Protein AF-A0A0D2RMX2-F1 (afdb_monomer_lite)

pLDDT: mean 73.18, std 20.43, range [33.12, 93.94]

Structure (mmCIF, N/CA/C/O backbone):
data_AF-A0A0D2RMX2-F1
#
_entry.id   AF-A0A0D2RMX2-F1
#
loop_
_atom_site.group_PDB
_atom_site.id
_atom_site.type_symbol
_atom_site.label_atom_id
_atom_site.label_alt_id
_atom_site.label_comp_id
_atom_site.label_asym_id
_atom_site.label_entity_id
_atom_site.label_seq_id
_atom_site.pdbx_PDB_ins_code
_atom_site.Cartn_x
_atom_site.Cartn_y
_atom_site.Cartn_z
_atom_site.occupancy
_atom_site.B_iso_or_equiv
_atom_site.auth_seq_id
_atom_site.auth_comp_id
_atom_site.auth_asym_id
_atom_site.auth_atom_id
_atom_site.pdbx_PDB_model_num
ATOM 1 N N . MET A 1 1 ? -12.925 16.728 11.785 1.00 51.53 1 MET A N 1
ATOM 2 C CA . MET A 1 1 ? -12.335 15.409 12.119 1.00 51.53 1 MET A CA 1
ATOM 3 C C . MET A 1 1 ? -12.119 14.672 10.801 1.00 51.53 1 MET A C 1
ATOM 5 O O . MET A 1 1 ? -13.067 14.628 10.027 1.00 51.53 1 MET A O 1
ATOM 9 N N . LYS A 1 2 ? -10.904 14.199 10.477 1.00 58.97 2 LYS A N 1
ATOM 10 C CA . LYS A 1 2 ? -10.650 13.500 9.199 1.00 58.97 2 LYS A CA 1
ATOM 11 C C . LYS A 1 2 ? -11.530 12.243 9.114 1.00 58.97 2 LYS A C 1
ATOM 13 O O . LYS A 1 2 ? -11.533 11.434 10.041 1.00 58.97 2 LYS A O 1
ATOM 18 N N . SER A 1 3 ? -12.301 12.107 8.038 1.00 76.38 3 SER A N 1
ATOM 19 C CA . SER A 1 3 ? -13.242 10.996 7.837 1.00 76.38 3 SER A CA 1
ATOM 20 C C . SER A 1 3 ? -12.546 9.727 7.347 1.00 76.38 3 SER A C 1
ATOM 22 O O . SER A 1 3 ? -12.896 8.633 7.793 1.00 76.38 3 SER A O 1
ATOM 24 N N . LYS A 1 4 ? -11.528 9.884 6.493 1.00 85.88 4 LYS A N 1
ATOM 25 C CA . LYS A 1 4 ? -10.762 8.804 5.868 1.00 85.88 4 LYS A CA 1
ATOM 26 C C . LYS A 1 4 ? -9.286 8.869 6.276 1.00 85.88 4 LYS A C 1
ATOM 28 O O . LYS A 1 4 ? -8.709 9.952 6.330 1.00 85.88 4 LYS A O 1
ATOM 33 N N . LEU A 1 5 ? -8.716 7.713 6.585 1.00 88.44 5 LEU A N 1
ATOM 34 C CA . LEU A 1 5 ? -7.305 7.483 6.862 1.00 88.44 5 LEU A CA 1
ATOM 35 C C . LEU A 1 5 ? -6.514 7.665 5.564 1.00 88.44 5 LEU A C 1
ATOM 37 O O . LEU A 1 5 ? -6.822 6.996 4.575 1.00 88.44 5 LEU A O 1
ATOM 41 N N . SER A 1 6 ? -5.518 8.551 5.558 1.00 89.88 6 SER A N 1
ATOM 42 C CA . SER A 1 6 ? -4.562 8.624 4.451 1.00 89.88 6 SER A CA 1
ATOM 43 C C . SER A 1 6 ? -3.414 7.628 4.643 1.00 89.88 6 SER A C 1
ATOM 45 O O . SER A 1 6 ? -3.209 7.097 5.739 1.00 89.88 6 SER A O 1
ATOM 47 N N . VAL A 1 7 ? -2.650 7.375 3.578 1.00 88.88 7 VAL A N 1
ATOM 48 C CA . VAL A 1 7 ? -1.463 6.510 3.649 1.00 88.88 7 VAL A CA 1
ATOM 49 C C . VAL A 1 7 ? -0.419 7.116 4.593 1.00 88.88 7 VAL A C 1
ATOM 51 O O . VAL A 1 7 ? 0.162 6.403 5.404 1.00 88.88 7 VAL A O 1
ATOM 54 N N . GLU A 1 8 ? -0.247 8.436 4.580 1.00 89.31 8 GLU A N 1
ATOM 55 C CA . GLU A 1 8 ? 0.679 9.164 5.455 1.00 89.31 8 GLU A CA 1
ATOM 56 C C . GLU A 1 8 ? 0.272 9.035 6.924 1.00 89.31 8 GLU A C 1
ATOM 58 O O . GLU A 1 8 ? 1.122 8.784 7.776 1.00 89.31 8 GLU A O 1
ATOM 63 N N . ASP A 1 9 ? -1.029 9.149 7.226 1.00 88.56 9 ASP A N 1
ATOM 64 C CA . ASP A 1 9 ? -1.551 8.962 8.583 1.00 88.56 9 ASP A CA 1
ATOM 65 C C . ASP A 1 9 ? -1.262 7.528 9.090 1.00 88.56 9 ASP A C 1
ATOM 67 O O . ASP A 1 9 ? -0.921 7.339 10.263 1.00 88.56 9 ASP A O 1
ATOM 71 N N . TYR A 1 10 ? -1.357 6.522 8.211 1.00 90.50 10 TYR A N 1
ATOM 72 C CA . TYR A 1 10 ? -1.045 5.122 8.520 1.00 90.50 10 TYR A CA 1
ATOM 73 C C . TYR A 1 10 ? 0.459 4.878 8.719 1.00 90.50 10 TYR A C 1
ATOM 75 O O . TYR A 1 10 ? 0.852 4.272 9.716 1.00 90.50 10 TYR A O 1
ATOM 83 N N . ILE A 1 11 ? 1.312 5.407 7.836 1.00 89.62 11 ILE A N 1
ATOM 84 C CA . ILE A 1 11 ? 2.776 5.341 7.980 1.00 89.62 11 ILE A CA 1
ATOM 85 C C . ILE A 1 11 ? 3.194 5.977 9.306 1.00 89.62 11 ILE A C 1
ATOM 87 O O . ILE A 1 11 ? 3.927 5.379 10.092 1.00 89.62 11 ILE A O 1
ATOM 91 N N . GLN A 1 12 ? 2.664 7.163 9.610 1.00 87.94 12 GLN A N 1
ATOM 92 C CA . GLN A 1 12 ? 2.995 7.876 10.836 1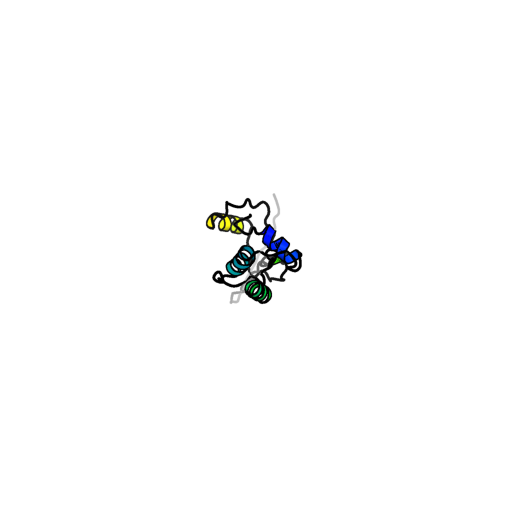.00 87.94 12 GLN A CA 1
ATOM 93 C C . GLN A 1 12 ? 2.546 7.116 12.093 1.00 87.94 12 GLN A C 1
ATOM 95 O O . GLN A 1 12 ? 3.204 7.188 13.133 1.00 87.94 12 GLN A O 1
ATOM 100 N N . PHE A 1 13 ? 1.440 6.374 12.007 1.00 88.75 13 PHE A N 1
ATOM 101 C CA . PHE A 1 13 ? 0.999 5.465 13.058 1.00 88.75 13 PHE A CA 1
ATOM 102 C C . PHE A 1 13 ? 2.009 4.333 13.299 1.00 88.75 13 PHE A C 1
ATOM 104 O O . PHE A 1 13 ? 2.403 4.131 14.454 1.00 88.75 13 PHE A O 1
ATOM 111 N N . LEU A 1 14 ? 2.483 3.670 12.240 1.00 88.62 14 LEU A N 1
ATOM 112 C CA . LEU A 1 14 ? 3.494 2.612 12.336 1.00 88.62 14 LEU A CA 1
ATOM 113 C C . LEU A 1 14 ? 4.803 3.131 12.948 1.00 88.62 14 LEU A C 1
ATOM 115 O O . LEU A 1 14 ? 5.313 2.536 13.897 1.00 88.62 14 LEU A O 1
ATOM 119 N N . SER A 1 15 ? 5.297 4.287 12.490 1.00 87.00 15 SER A N 1
ATOM 120 C CA . SER A 1 15 ? 6.530 4.898 13.012 1.00 87.00 15 SER A CA 1
ATOM 121 C C . SER A 1 15 ? 6.418 5.357 14.469 1.00 87.00 15 SER A C 1
ATOM 123 O O . SER A 1 15 ? 7.421 5.470 15.162 1.00 87.00 15 SER A O 1
ATOM 125 N N . SER A 1 16 ? 5.204 5.625 14.958 1.00 84.44 16 SER A N 1
ATOM 126 C CA . SER A 1 16 ? 4.962 6.074 16.337 1.00 84.44 16 SER A CA 1
ATOM 127 C C . SER A 1 16 ? 4.838 4.941 17.365 1.00 84.44 16 SER A C 1
ATOM 129 O O . SER A 1 16 ? 4.349 5.178 18.469 1.00 84.44 16 SER A O 1
ATOM 131 N N . HIS A 1 17 ? 5.210 3.705 17.010 1.00 76.56 17 HIS A N 1
ATOM 132 C CA . HIS A 1 17 ? 5.024 2.511 17.850 1.00 76.56 17 HIS A CA 1
ATOM 133 C C . HIS A 1 17 ? 3.588 2.356 18.373 1.00 76.56 17 HIS A C 1
ATOM 135 O O . HIS A 1 17 ? 3.369 1.929 19.504 1.00 76.56 17 HIS A O 1
ATOM 141 N N . LYS A 1 18 ? 2.596 2.736 17.559 1.00 75.00 18 LYS A N 1
ATOM 142 C CA . LYS A 1 18 ? 1.169 2.662 17.905 1.00 75.00 18 LYS A CA 1
ATOM 143 C C . LYS A 1 18 ? 0.742 3.520 19.119 1.00 75.00 18 LYS A C 1
ATOM 145 O O . LYS A 1 18 ? -0.382 3.378 19.585 1.00 75.00 18 LYS A O 1
ATOM 150 N N . GLN A 1 19 ? 1.573 4.463 19.585 1.00 69.12 19 GLN A N 1
ATOM 151 C CA . GLN A 1 19 ? 1.330 5.276 20.797 1.00 69.12 19 GLN A CA 1
ATOM 152 C C . GLN A 1 19 ? 0.366 6.458 20.598 1.00 69.12 19 GLN A C 1
ATOM 154 O O . GLN A 1 19 ? 0.080 7.220 21.524 1.00 69.12 19 GLN A O 1
ATOM 159 N N . ARG A 1 20 ? -0.133 6.669 19.378 1.00 70.25 20 ARG A N 1
ATOM 160 C CA . ARG A 1 20 ? -1.042 7.784 19.098 1.00 70.25 20 ARG A CA 1
ATOM 161 C C . ARG A 1 20 ? -2.421 7.529 19.699 1.00 70.25 20 ARG A C 1
ATOM 163 O O . ARG A 1 20 ? -2.901 6.402 19.644 1.00 70.25 20 ARG A O 1
ATOM 170 N N . PRO A 1 21 ? -3.124 8.560 20.197 1.00 68.38 21 PRO A N 1
ATOM 171 C CA . PRO A 1 21 ? -4.514 8.422 20.612 1.00 68.38 21 PRO A CA 1
ATOM 172 C C . PRO A 1 21 ? -5.395 7.995 19.428 1.00 68.38 21 PRO A C 1
ATOM 174 O O . PRO A 1 21 ? -5.818 8.812 18.613 1.00 68.38 21 PRO A O 1
ATOM 177 N N . LEU A 1 22 ? -5.678 6.696 19.319 1.00 78.38 22 LEU A N 1
ATOM 178 C CA . LEU A 1 22 ? -6.480 6.166 18.219 1.00 78.38 22 LEU A CA 1
ATOM 179 C C . LEU A 1 22 ? -7.968 6.349 18.510 1.00 78.38 22 LEU A C 1
ATOM 181 O O . LEU A 1 22 ? -8.447 6.104 19.623 1.00 78.38 22 LEU A O 1
ATOM 185 N N . THR A 1 23 ? -8.718 6.776 17.503 1.00 88.75 23 THR A N 1
ATOM 186 C CA . THR A 1 23 ? -10.182 6.812 17.569 1.00 88.75 23 THR A CA 1
ATOM 187 C C . THR A 1 23 ? -10.751 5.465 17.126 1.00 88.75 23 THR A C 1
ATOM 189 O O . THR A 1 23 ? -10.124 4.742 16.353 1.00 88.75 23 THR A O 1
ATOM 192 N N . VAL A 1 24 ? -11.970 5.136 17.562 1.00 91.12 24 VAL A N 1
ATOM 193 C CA . VAL A 1 24 ? -12.700 3.933 17.104 1.00 91.12 24 VAL A CA 1
ATOM 194 C C . VAL A 1 24 ? -12.805 3.884 15.577 1.00 91.12 24 VAL A C 1
ATOM 196 O O . VAL A 1 24 ? -12.725 2.812 14.979 1.00 91.12 24 VAL A O 1
ATOM 199 N N . ASN A 1 25 ? -12.968 5.045 14.938 1.00 90.75 25 ASN A N 1
ATOM 200 C CA . ASN A 1 25 ? -13.024 5.137 13.485 1.00 90.75 25 ASN A CA 1
ATOM 201 C C . ASN A 1 25 ? -11.675 4.793 12.841 1.00 90.75 25 ASN A C 1
ATOM 203 O O . ASN A 1 25 ? -11.641 4.054 11.866 1.00 90.75 25 ASN A O 1
ATOM 207 N N . PHE A 1 26 ? -10.573 5.294 13.398 1.00 90.56 26 PHE A N 1
ATOM 208 C CA . PHE A 1 26 ? -9.223 5.018 12.904 1.00 90.56 26 PHE A CA 1
ATOM 209 C C . PHE A 1 26 ? -8.872 3.528 13.001 1.00 90.56 26 PHE A C 1
ATOM 211 O O . PHE A 1 26 ? -8.447 2.932 12.017 1.00 90.56 26 PHE A O 1
ATOM 218 N N . LEU A 1 27 ? -9.136 2.905 14.155 1.00 92.44 27 LEU A N 1
ATOM 219 C CA . LEU A 1 27 ? -8.915 1.469 14.368 1.00 92.44 27 LEU A CA 1
ATOM 220 C C . LEU A 1 27 ? -9.695 0.621 13.359 1.00 92.44 27 LEU A C 1
ATOM 222 O O . LEU A 1 27 ? -9.148 -0.276 12.729 1.00 92.44 27 LEU A O 1
ATOM 226 N N . ASN A 1 28 ? -10.966 0.959 13.149 1.00 93.81 28 ASN A N 1
ATOM 227 C CA . ASN A 1 28 ? -11.804 0.272 12.176 1.00 93.81 28 ASN A CA 1
ATOM 228 C C . ASN A 1 28 ? -11.328 0.443 10.730 1.00 93.81 28 ASN A C 1
ATOM 230 O O . ASN A 1 28 ? -11.495 -0.471 9.925 1.00 93.81 28 ASN A O 1
ATOM 234 N N . GLN A 1 29 ? -10.743 1.591 10.391 1.00 93.00 29 GLN A N 1
ATOM 235 C CA . GLN A 1 29 ? -10.153 1.798 9.072 1.00 93.00 29 GLN A CA 1
ATOM 236 C C . GLN A 1 29 ? -8.898 0.951 8.875 1.00 93.00 29 GLN A C 1
ATOM 238 O O . GLN A 1 29 ? -8.767 0.349 7.817 1.00 93.00 29 GLN A O 1
ATOM 243 N N . ILE A 1 30 ? -8.043 0.813 9.895 1.00 92.56 30 ILE A N 1
ATOM 244 C CA . ILE A 1 30 ? -6.904 -0.118 9.845 1.00 92.56 30 ILE A CA 1
ATOM 245 C C . ILE A 1 30 ? -7.393 -1.550 9.628 1.00 92.56 30 ILE A C 1
ATOM 247 O O . ILE A 1 30 ? -6.949 -2.209 8.697 1.00 92.56 30 ILE A O 1
ATOM 251 N N . ILE A 1 31 ? -8.353 -2.009 10.433 1.00 93.44 31 ILE A N 1
ATOM 252 C CA . ILE A 1 31 ? -8.955 -3.346 10.299 1.00 93.44 31 ILE A CA 1
ATOM 253 C C . ILE A 1 31 ? -9.488 -3.565 8.872 1.00 93.44 31 ILE A C 1
ATOM 255 O O . ILE A 1 31 ? -9.266 -4.619 8.281 1.00 93.44 31 ILE A O 1
ATOM 259 N N . SER A 1 32 ? -10.126 -2.543 8.292 1.00 92.44 32 SER A N 1
ATOM 260 C CA . SER A 1 32 ? -10.667 -2.604 6.929 1.00 92.44 32 SER A CA 1
ATOM 261 C C . SER A 1 32 ? -9.583 -2.652 5.846 1.00 92.44 32 SER A C 1
ATOM 263 O O . SER A 1 32 ? -9.764 -3.353 4.855 1.00 92.44 32 SER A O 1
ATOM 265 N N . ILE A 1 33 ? -8.456 -1.950 6.022 1.00 91.19 33 ILE A N 1
ATOM 266 C CA . ILE A 1 33 ? -7.303 -2.007 5.098 1.00 91.19 33 ILE A CA 1
ATOM 267 C C . ILE A 1 33 ? -6.733 -3.425 5.025 1.00 91.19 33 ILE A C 1
ATOM 269 O O . ILE A 1 33 ? -6.339 -3.870 3.953 1.00 91.19 33 ILE A O 1
ATOM 273 N N . HIS A 1 34 ? -6.768 -4.154 6.140 1.00 92.00 34 HIS A N 1
ATOM 274 C CA . HIS A 1 34 ? -6.351 -5.558 6.221 1.00 92.00 34 HIS A CA 1
ATOM 275 C C . HIS A 1 34 ? -7.431 -6.550 5.758 1.00 92.00 34 HIS A C 1
ATOM 277 O O . HIS A 1 34 ? -7.295 -7.752 5.958 1.00 92.00 34 HIS A O 1
ATOM 283 N N . GLY A 1 35 ? -8.516 -6.069 5.139 1.00 92.38 35 GLY A N 1
ATOM 284 C CA . GLY A 1 35 ? -9.559 -6.902 4.532 1.00 92.38 35 GLY A CA 1
ATOM 285 C C . GLY A 1 35 ? -10.632 -7.412 5.497 1.00 92.38 35 GLY A C 1
ATOM 286 O O . GLY A 1 35 ? -11.531 -8.149 5.088 1.00 92.38 35 GLY A O 1
ATOM 287 N N . PHE A 1 36 ? -10.593 -7.014 6.769 1.00 93.56 36 PHE A N 1
ATOM 288 C CA . PHE A 1 36 ? -11.590 -7.426 7.753 1.00 93.56 36 PHE A CA 1
ATOM 289 C C . PHE A 1 36 ? -12.794 -6.481 7.764 1.00 93.56 36 PHE A C 1
ATOM 291 O O . PHE A 1 36 ? -12.686 -5.272 7.561 1.00 93.56 36 PHE A O 1
ATOM 298 N N . LYS A 1 37 ? -13.979 -7.029 8.052 1.00 92.44 37 LYS A N 1
ATOM 299 C CA . LYS A 1 37 ? -15.186 -6.213 8.230 1.00 92.44 37 LYS A CA 1
ATOM 300 C C . LYS A 1 37 ? -15.030 -5.290 9.437 1.00 92.44 37 LYS A C 1
ATOM 302 O O . LYS A 1 37 ? -14.467 -5.673 10.461 1.00 92.44 37 LYS A O 1
ATOM 307 N N . LYS A 1 38 ? -15.618 -4.097 9.331 1.00 90.06 38 LYS A N 1
ATOM 308 C CA . LYS A 1 38 ? -15.706 -3.143 10.438 1.00 90.06 38 LYS A CA 1
ATOM 309 C C . LYS A 1 38 ? -16.321 -3.806 11.673 1.00 90.06 38 LYS A C 1
ATOM 311 O O . LYS A 1 38 ? -17.389 -4.411 11.592 1.00 90.06 38 LYS A O 1
ATOM 316 N N . LEU A 1 39 ? -15.673 -3.634 12.819 1.00 89.50 39 LEU A N 1
ATOM 317 C CA . LEU A 1 39 ? -16.102 -4.190 14.092 1.00 89.50 39 LEU A CA 1
ATOM 318 C C . LEU A 1 39 ? -16.863 -3.125 14.898 1.00 89.50 39 LEU A C 1
ATOM 320 O O . LEU A 1 39 ? -16.363 -2.030 15.174 1.00 89.50 39 LEU A O 1
ATOM 324 N N . THR A 1 40 ? -18.086 -3.445 15.314 1.00 89.94 40 THR A N 1
ATOM 325 C CA . THR A 1 40 ? -18.888 -2.617 16.231 1.00 89.94 40 THR A CA 1
ATOM 326 C C . THR A 1 40 ? -18.555 -2.977 17.677 1.00 89.94 40 THR A C 1
ATOM 328 O O . THR A 1 40 ? -19.369 -3.568 18.385 1.00 89.94 40 THR A O 1
ATOM 331 N N . LYS A 1 41 ? -17.317 -2.691 18.087 1.00 91.38 41 LYS A N 1
ATOM 332 C CA . LYS A 1 41 ? -16.767 -3.046 19.401 1.00 91.38 41 LYS A CA 1
ATOM 333 C C . LYS A 1 41 ? -16.253 -1.823 20.154 1.00 91.38 41 LYS A C 1
ATOM 335 O O . LYS A 1 41 ? -16.075 -0.748 19.575 1.00 91.38 41 LYS A O 1
ATOM 340 N N . HIS A 1 42 ? -16.014 -1.987 21.454 1.00 92.00 42 HIS A N 1
ATOM 341 C CA . HIS A 1 42 ? -15.388 -0.947 22.264 1.00 92.00 42 HIS A CA 1
ATOM 342 C C . HIS A 1 42 ? -13.950 -0.690 21.806 1.00 92.00 42 HIS A C 1
ATOM 344 O O . HIS A 1 42 ? -13.281 -1.568 21.267 1.00 92.00 42 HIS A O 1
ATOM 350 N N . LYS A 1 43 ? -13.453 0.526 22.062 1.00 90.38 43 LYS A N 1
ATOM 351 C CA . LYS A 1 43 ? -12.108 0.950 21.647 1.00 90.38 43 LYS A CA 1
ATOM 352 C C . LYS A 1 43 ? -11.014 -0.042 22.066 1.00 90.38 43 LYS A C 1
ATOM 354 O O . LYS A 1 43 ? -10.125 -0.289 21.267 1.00 90.38 43 LYS A O 1
ATOM 359 N N . LYS A 1 44 ? -11.100 -0.605 23.277 1.00 90.81 44 LYS A N 1
ATOM 360 C CA . LYS A 1 44 ? -10.117 -1.568 23.792 1.00 90.81 44 LYS A CA 1
ATOM 361 C C . LYS A 1 44 ? -10.037 -2.826 22.921 1.00 90.81 44 LYS A C 1
ATOM 363 O O . LYS A 1 44 ? -8.974 -3.129 22.413 1.00 90.81 44 LYS A O 1
ATOM 368 N N . GLU A 1 45 ? -11.170 -3.469 22.652 1.00 92.06 45 GLU A N 1
ATOM 369 C CA . GLU A 1 45 ? -11.225 -4.670 21.803 1.00 92.06 45 GLU A CA 1
ATOM 370 C C . GLU A 1 45 ? -10.722 -4.402 20.376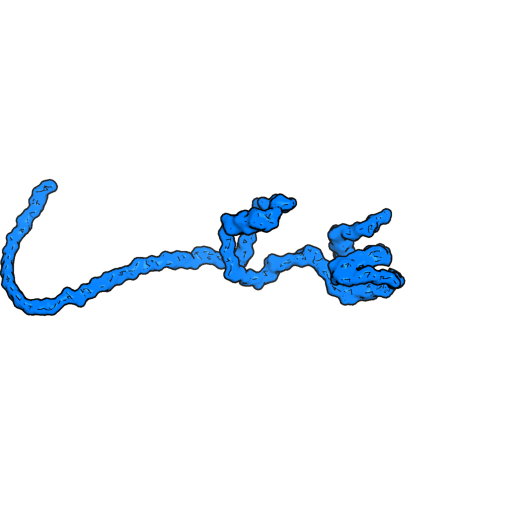 1.00 92.06 45 GLU A C 1
ATOM 372 O O . GLU A 1 45 ? -10.094 -5.255 19.759 1.00 92.06 45 GLU A O 1
ATOM 377 N N . LEU A 1 46 ? -10.982 -3.204 19.842 1.00 92.88 46 LEU A N 1
ATOM 378 C CA . LEU A 1 46 ? -10.465 -2.793 18.535 1.00 92.88 46 LEU A CA 1
ATOM 379 C C . LEU A 1 46 ? -8.948 -2.580 18.549 1.00 92.88 46 LEU A C 1
ATOM 381 O O . LEU A 1 46 ? -8.284 -2.909 17.570 1.00 92.88 46 LEU A O 1
ATOM 385 N N . SER A 1 47 ? -8.412 -2.010 19.629 1.00 91.31 47 SER A N 1
ATOM 386 C CA . SER A 1 47 ? -6.969 -1.873 19.832 1.00 91.31 47 SER A CA 1
ATOM 387 C C . SER A 1 47 ? -6.307 -3.243 19.919 1.00 91.31 47 SER A C 1
ATOM 389 O O . SER A 1 47 ? -5.372 -3.484 19.164 1.00 91.31 47 SER A O 1
ATOM 391 N N . ASP A 1 48 ? -6.848 -4.152 20.733 1.00 91.62 48 ASP A N 1
ATOM 392 C CA . ASP A 1 48 ? -6.340 -5.520 20.884 1.00 91.62 48 ASP A CA 1
ATOM 393 C C . ASP A 1 48 ? -6.359 -6.256 19.529 1.00 91.62 48 ASP A C 1
ATOM 395 O O . ASP A 1 48 ? -5.380 -6.884 19.128 1.00 91.62 48 ASP A O 1
ATOM 399 N N . ALA A 1 49 ? -7.438 -6.103 18.751 1.00 92.69 49 ALA A N 1
ATOM 400 C CA . ALA A 1 49 ? -7.509 -6.638 17.393 1.00 92.69 49 ALA A CA 1
ATOM 401 C C . ALA A 1 49 ? -6.391 -6.071 16.499 1.00 92.69 49 ALA A C 1
ATOM 403 O O . ALA A 1 49 ? -5.664 -6.837 15.875 1.00 92.69 49 ALA A O 1
ATOM 404 N N . VAL A 1 50 ? -6.195 -4.749 16.474 1.00 91.75 50 VAL A N 1
ATOM 405 C CA . VAL A 1 50 ? -5.124 -4.100 15.690 1.00 91.75 50 VAL A CA 1
ATOM 406 C C . VAL A 1 50 ? -3.719 -4.486 16.173 1.00 91.75 50 VAL A C 1
ATOM 408 O O . VAL A 1 50 ? -2.775 -4.484 15.382 1.00 91.75 50 VAL A O 1
ATOM 411 N N . GLU A 1 51 ? -3.545 -4.821 17.449 1.00 90.44 51 GLU A N 1
ATOM 412 C CA . GLU A 1 51 ? -2.277 -5.317 17.988 1.00 90.44 51 GLU A CA 1
ATOM 413 C C . GLU A 1 51 ? -1.942 -6.726 17.499 1.00 90.44 51 GLU A C 1
ATOM 415 O O . GLU A 1 51 ? -0.775 -6.989 17.219 1.00 90.44 51 GLU A O 1
ATOM 420 N N . THR A 1 52 ? -2.952 -7.587 17.344 1.00 91.88 52 THR A N 1
ATOM 421 C CA . THR A 1 52 ? -2.787 -8.961 16.835 1.00 91.88 52 THR A CA 1
ATOM 422 C C . THR A 1 52 ? -2.667 -9.057 15.314 1.00 91.88 52 THR A C 1
ATOM 424 O O . THR A 1 52 ? -2.218 -10.083 14.805 1.00 91.88 52 THR A O 1
ATOM 427 N N . LEU A 1 53 ? -3.052 -8.010 14.580 1.00 91.94 53 LEU A N 1
ATOM 428 C CA . LEU A 1 53 ? -2.889 -7.962 13.130 1.00 91.94 53 LEU A CA 1
ATOM 429 C C . LEU A 1 53 ? -1.415 -7.827 12.738 1.00 91.94 53 LEU A C 1
ATOM 431 O O . LEU A 1 53 ? -0.687 -6.986 13.274 1.00 91.94 53 LEU A O 1
ATOM 435 N N . ASP A 1 54 ? -1.017 -8.595 11.724 1.00 90.88 54 ASP A N 1
ATOM 436 C CA . ASP A 1 54 ? 0.228 -8.355 11.000 1.00 90.88 54 ASP A CA 1
ATOM 437 C C . ASP A 1 54 ? 0.063 -7.105 10.128 1.00 90.88 54 ASP A C 1
ATOM 439 O O . ASP A 1 54 ? -0.543 -7.123 9.054 1.00 90.88 54 ASP A O 1
ATOM 443 N N . LEU A 1 55 ? 0.513 -5.968 10.657 1.00 90.31 55 LEU A N 1
ATOM 444 C CA . LEU A 1 55 ? 0.352 -4.688 9.990 1.00 90.31 55 LEU A CA 1
ATOM 445 C C . LEU A 1 55 ? 1.327 -4.582 8.818 1.00 90.31 55 LEU A C 1
ATOM 447 O O . LEU A 1 55 ? 2.528 -4.407 9.004 1.00 90.31 55 LEU A O 1
ATOM 451 N N . MET A 1 56 ? 0.780 -4.589 7.606 1.00 87.06 56 MET A N 1
ATOM 452 C CA . MET A 1 56 ? 1.503 -4.268 6.378 1.00 87.06 56 MET A CA 1
ATOM 453 C C . MET A 1 56 ? 2.265 -2.941 6.501 1.00 87.06 56 MET A C 1
ATOM 455 O O . MET A 1 56 ? 1.655 -1.905 6.777 1.00 87.06 56 MET A O 1
ATOM 459 N N . ASP A 1 57 ? 3.571 -2.972 6.232 1.00 86.75 57 ASP A N 1
ATOM 460 C CA . ASP A 1 57 ? 4.393 -1.785 5.986 1.00 86.75 57 ASP A CA 1
ATOM 461 C C . ASP A 1 57 ? 4.185 -1.309 4.534 1.00 86.75 57 ASP A C 1
ATOM 463 O O . 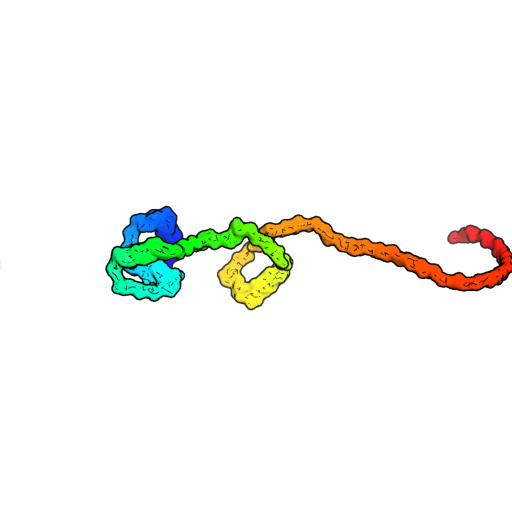ASP A 1 57 ? 4.548 -2.036 3.604 1.00 86.75 57 ASP A O 1
ATOM 467 N N . PRO A 1 58 ? 3.634 -0.103 4.302 1.00 82.94 58 PRO A N 1
ATOM 468 C CA . PRO A 1 58 ? 3.457 0.444 2.955 1.00 82.94 58 PRO A CA 1
ATOM 469 C C . PRO A 1 58 ? 4.781 0.686 2.226 1.00 82.94 58 PRO A C 1
ATOM 471 O O . PRO A 1 58 ? 4.807 0.740 1.002 1.00 82.94 58 PRO A O 1
ATOM 474 N N . SER A 1 59 ? 5.880 0.830 2.971 1.00 80.94 59 SER A N 1
ATOM 475 C CA . SER A 1 59 ? 7.223 1.043 2.424 1.00 80.94 59 SER A CA 1
ATOM 476 C C . SER A 1 59 ? 7.895 -0.265 2.002 1.00 80.94 59 SER A C 1
ATOM 478 O O . SER A 1 59 ? 9.031 -0.254 1.517 1.00 80.94 59 SER A O 1
ATOM 480 N N . ARG A 1 60 ? 7.226 -1.410 2.202 1.00 81.50 60 ARG A N 1
ATOM 481 C CA . ARG A 1 60 ? 7.751 -2.723 1.842 1.00 81.50 60 ARG A CA 1
ATOM 482 C C . ARG A 1 60 ? 7.988 -2.784 0.337 1.00 81.50 60 ARG A C 1
ATOM 484 O O . ARG A 1 60 ? 7.059 -2.749 -0.461 1.00 81.50 60 ARG A O 1
ATOM 491 N N . SER A 1 61 ? 9.250 -2.956 -0.035 1.00 71.25 61 SER A N 1
ATOM 492 C CA . SER A 1 61 ? 9.678 -3.124 -1.419 1.00 71.25 61 SER A CA 1
ATOM 493 C C . SER A 1 61 ? 10.225 -4.531 -1.630 1.00 71.25 61 SER A C 1
ATOM 495 O O . SER A 1 61 ? 11.080 -4.993 -0.873 1.00 71.25 61 SER A O 1
ATOM 497 N N . THR A 1 62 ? 9.758 -5.207 -2.679 1.00 70.88 62 THR A N 1
ATOM 498 C CA . THR A 1 62 ? 10.336 -6.476 -3.141 1.00 70.88 62 THR A CA 1
ATOM 499 C C . THR A 1 62 ? 11.707 -6.283 -3.792 1.00 70.88 62 THR A C 1
ATOM 501 O O . THR A 1 62 ? 12.460 -7.245 -3.872 1.00 70.88 62 THR A O 1
ATOM 504 N N . LEU A 1 63 ? 12.088 -5.051 -4.165 1.00 66.50 63 LEU A N 1
ATOM 505 C CA . LEU A 1 63 ? 13.383 -4.747 -4.794 1.00 66.50 63 LEU A CA 1
ATOM 506 C C . LEU A 1 63 ? 14.583 -5.028 -3.877 1.00 66.50 63 LEU A C 1
ATOM 508 O O . LEU A 1 63 ? 15.677 -5.280 -4.364 1.00 66.50 63 LEU A O 1
ATOM 512 N N . LYS A 1 64 ? 14.396 -4.992 -2.549 1.00 67.38 64 LYS A N 1
ATOM 513 C CA . LYS A 1 64 ? 15.468 -5.285 -1.575 1.00 67.38 64 LYS A CA 1
ATOM 514 C C . LYS A 1 64 ? 15.704 -6.784 -1.365 1.00 67.38 64 LYS A C 1
ATOM 516 O O . LYS A 1 64 ? 16.639 -7.163 -0.665 1.00 67.38 64 LYS A O 1
ATOM 521 N N . SER A 1 65 ? 14.843 -7.632 -1.921 1.00 69.25 65 SER A N 1
ATOM 522 C CA . SER A 1 65 ? 15.034 -9.078 -1.931 1.00 69.25 65 SER A CA 1
ATOM 523 C C . SER A 1 65 ? 15.979 -9.449 -3.073 1.00 69.25 65 SER A C 1
ATOM 525 O O . SER A 1 65 ? 15.869 -8.907 -4.172 1.00 69.25 65 SER A O 1
ATOM 527 N N . SER A 1 66 ? 16.907 -10.380 -2.837 1.00 70.50 66 SER A N 1
ATOM 528 C CA . SER A 1 66 ? 17.720 -10.978 -3.898 1.00 70.50 66 SER A CA 1
ATOM 529 C C . SER A 1 66 ? 16.835 -11.873 -4.771 1.00 70.50 66 SER A C 1
ATOM 531 O O . SER A 1 66 ? 16.754 -13.085 -4.569 1.00 70.50 66 SER A O 1
ATOM 533 N N . ILE A 1 67 ? 16.119 -11.263 -5.709 1.00 69.00 67 ILE A N 1
ATOM 534 C CA . ILE A 1 67 ? 15.314 -11.973 -6.696 1.00 69.00 67 ILE A CA 1
ATOM 535 C C . ILE A 1 67 ? 16.217 -12.210 -7.905 1.00 69.00 67 ILE A C 1
ATOM 537 O O . ILE A 1 67 ? 16.759 -11.259 -8.472 1.00 69.00 67 ILE A O 1
ATOM 541 N N . SER A 1 68 ? 16.413 -13.479 -8.270 1.00 66.50 68 SER A N 1
ATOM 542 C CA . SER A 1 68 ? 17.097 -13.829 -9.514 1.00 66.50 68 SER A CA 1
ATOM 543 C C . SER A 1 68 ? 16.197 -13.424 -10.687 1.00 66.50 68 SER A C 1
ATOM 545 O O . SER A 1 68 ? 15.033 -13.838 -10.713 1.00 66.50 68 SER A O 1
ATOM 547 N N . PRO A 1 69 ? 16.670 -12.595 -11.632 1.00 66.12 69 PRO A N 1
ATOM 548 C CA . PRO A 1 69 ? 15.875 -12.257 -12.798 1.00 66.12 69 PRO A CA 1
ATOM 549 C C . PRO A 1 69 ? 15.807 -13.474 -13.727 1.00 66.12 69 PRO A C 1
ATOM 551 O O . PRO A 1 69 ? 16.768 -13.810 -14.415 1.00 66.12 69 PRO A O 1
ATOM 554 N N . ASN A 1 70 ? 14.652 -14.141 -13.750 1.00 65.69 70 ASN A N 1
ATOM 555 C CA . ASN A 1 70 ? 14.384 -15.243 -14.681 1.00 65.69 70 ASN A CA 1
ATOM 556 C C . ASN A 1 70 ? 14.109 -14.761 -16.116 1.00 65.69 70 ASN A C 1
ATOM 558 O O . ASN A 1 70 ? 14.057 -15.579 -17.033 1.00 65.69 70 ASN A O 1
ATOM 562 N N . ALA A 1 71 ? 13.903 -13.459 -16.313 1.00 69.75 71 ALA A N 1
ATOM 563 C CA . ALA A 1 71 ? 13.579 -12.864 -17.599 1.00 69.75 71 ALA A CA 1
ATOM 564 C C . ALA A 1 71 ? 14.252 -11.499 -17.746 1.00 69.75 71 ALA A C 1
ATOM 566 O O . ALA A 1 71 ? 14.433 -10.768 -16.771 1.00 69.75 71 ALA A O 1
ATOM 567 N N . TRP A 1 72 ? 14.597 -11.181 -18.987 1.00 77.25 72 TRP A N 1
ATOM 568 C CA . TRP A 1 72 ? 15.216 -9.930 -19.393 1.00 77.25 72 TRP A CA 1
ATOM 569 C C . TRP A 1 72 ? 14.280 -9.218 -20.327 1.00 77.25 72 TRP A C 1
ATOM 571 O O . TRP A 1 72 ? 13.879 -9.802 -21.329 1.00 77.25 72 TRP A O 1
ATOM 581 N N . LEU A 1 73 ? 13.957 -7.977 -19.992 1.00 83.81 73 LEU A N 1
ATOM 582 C CA . LEU A 1 73 ? 13.157 -7.124 -20.846 1.00 83.81 73 LEU A CA 1
ATOM 583 C C . LEU A 1 73 ? 14.046 -6.019 -21.389 1.00 83.81 73 LEU A C 1
ATOM 585 O O . LEU A 1 73 ? 14.787 -5.360 -20.656 1.00 83.81 73 LEU A O 1
ATOM 589 N N . THR A 1 74 ? 13.971 -5.832 -22.693 1.00 88.12 74 THR A N 1
ATOM 590 C CA . THR A 1 74 ? 14.506 -4.650 -23.348 1.00 88.12 74 THR A CA 1
ATOM 591 C C . THR A 1 74 ? 13.613 -3.451 -23.051 1.00 88.12 74 THR A C 1
ATOM 593 O O . THR A 1 74 ? 12.418 -3.586 -22.797 1.00 88.12 74 THR A O 1
ATOM 596 N N . GLU A 1 75 ? 14.175 -2.249 -23.144 1.00 88.56 75 GLU A N 1
ATOM 597 C CA . GLU A 1 75 ? 13.420 -1.003 -22.966 1.00 88.56 75 GLU A CA 1
ATOM 598 C C . GLU A 1 75 ? 12.166 -0.948 -23.859 1.00 88.56 75 GLU A C 1
ATOM 600 O O . GLU A 1 75 ? 11.099 -0.529 -23.419 1.00 88.56 75 GLU A O 1
ATOM 605 N N . LYS A 1 76 ? 12.264 -1.447 -25.098 1.00 90.81 76 LYS A N 1
ATOM 606 C CA . LYS A 1 76 ? 11.137 -1.487 -26.041 1.00 90.81 76 LYS A CA 1
ATOM 607 C C . LYS A 1 76 ? 9.998 -2.382 -25.567 1.00 90.81 76 LYS A C 1
ATOM 609 O O . LYS A 1 76 ? 8.842 -2.015 -25.751 1.00 90.81 76 LYS A O 1
ATOM 614 N N . GLU A 1 77 ? 10.320 -3.537 -24.993 1.00 91.75 77 GLU A N 1
ATOM 615 C CA . GLU A 1 77 ? 9.321 -4.460 -24.447 1.00 91.75 77 GLU A CA 1
ATOM 616 C C . GLU A 1 77 ? 8.641 -3.839 -23.230 1.00 91.75 77 GLU A C 1
ATOM 618 O O . GLU A 1 77 ? 7.418 -3.801 -23.187 1.00 91.75 77 GLU A O 1
ATOM 623 N N . VAL A 1 78 ? 9.409 -3.224 -22.320 1.00 90.44 78 VAL A N 1
ATOM 624 C CA . VAL A 1 78 ? 8.840 -2.521 -21.157 1.00 90.44 78 VAL A CA 1
ATOM 625 C C . VAL A 1 78 ? 7.895 -1.400 -21.595 1.00 90.44 78 VAL A C 1
ATOM 627 O O . VAL A 1 78 ? 6.786 -1.291 -21.082 1.00 90.44 78 VAL A O 1
ATOM 630 N N . ILE A 1 79 ? 8.293 -0.582 -22.572 1.00 90.31 79 ILE A N 1
ATOM 631 C CA . ILE A 1 79 ? 7.430 0.478 -23.115 1.00 90.31 79 ILE A CA 1
ATOM 632 C C . ILE A 1 79 ? 6.175 -0.117 -23.773 1.00 90.31 79 ILE A C 1
ATOM 634 O O . ILE A 1 79 ? 5.079 0.419 -23.605 1.00 90.31 79 ILE A O 1
ATOM 638 N N . GLY A 1 80 ? 6.316 -1.210 -24.528 1.00 92.75 80 GLY A N 1
ATOM 639 C CA . GLY A 1 80 ? 5.194 -1.915 -25.151 1.00 92.75 80 GLY A CA 1
ATOM 640 C C . GLY A 1 80 ? 4.181 -2.416 -24.123 1.00 92.75 80 GLY A C 1
ATOM 641 O O . GLY A 1 80 ? 2.987 -2.144 -24.258 1.00 92.75 80 GLY A O 1
ATOM 642 N N . ASP A 1 81 ? 4.667 -3.058 -23.065 1.00 91.75 81 ASP A N 1
ATOM 643 C CA . ASP A 1 81 ? 3.848 -3.583 -21.975 1.00 91.75 81 ASP A CA 1
ATOM 644 C C . ASP A 1 81 ? 3.141 -2.457 -21.212 1.00 91.75 81 ASP A C 1
ATOM 646 O O . ASP A 1 81 ? 1.936 -2.537 -20.978 1.00 91.75 81 ASP A O 1
ATOM 650 N N . LEU A 1 82 ? 3.844 -1.364 -20.887 1.00 91.75 82 LEU A N 1
ATOM 651 C CA . LEU A 1 82 ? 3.248 -0.202 -20.214 1.00 91.75 82 LEU A CA 1
ATOM 652 C C . LEU A 1 82 ? 2.112 0.424 -21.032 1.00 91.75 82 LEU A C 1
ATOM 654 O O . LEU A 1 82 ? 1.077 0.784 -20.470 1.00 91.75 82 LEU A O 1
ATOM 658 N N . ASN A 1 83 ? 2.278 0.521 -22.355 1.00 91.12 83 ASN A N 1
ATOM 659 C CA . ASN A 1 83 ? 1.222 0.997 -23.247 1.00 91.12 83 ASN A CA 1
ATOM 660 C C . ASN A 1 83 ? 0.038 0.026 -23.299 1.00 91.12 83 ASN A C 1
ATOM 662 O O . ASN A 1 83 ? -1.107 0.468 -23.281 1.00 91.12 83 ASN A O 1
ATOM 666 N N . CYS A 1 84 ? 0.302 -1.283 -23.340 1.00 93.94 84 CYS A N 1
ATOM 667 C CA . CYS A 1 84 ? -0.742 -2.308 -23.340 1.00 93.94 84 CYS A CA 1
ATOM 668 C C . CYS A 1 84 ? -1.560 -2.313 -22.041 1.00 93.94 84 CYS A C 1
ATOM 670 O O . CYS A 1 84 ? -2.751 -2.610 -22.068 1.00 93.94 84 CYS A O 1
ATOM 672 N N . LEU A 1 85 ? -0.926 -1.996 -20.910 1.00 92.31 85 LEU A N 1
ATOM 673 C CA . LEU A 1 85 ? -1.581 -1.864 -19.608 1.00 92.31 85 LEU A CA 1
ATOM 674 C C . LEU A 1 85 ? -2.321 -0.530 -19.438 1.00 92.31 85 LEU A C 1
ATOM 676 O O . LEU A 1 85 ? -2.916 -0.315 -18.385 1.00 92.31 85 LEU A O 1
ATOM 680 N N . GLU A 1 86 ? -2.244 0.372 -20.423 1.00 89.56 86 GLU A N 1
ATOM 681 C CA . GLU A 1 86 ? -2.726 1.754 -20.324 1.00 89.56 86 GLU A CA 1
ATOM 682 C C . GLU A 1 86 ? -2.175 2.474 -19.075 1.00 89.56 86 GLU A C 1
ATOM 684 O O . GLU A 1 86 ? -2.813 3.355 -18.499 1.00 89.56 86 GLU A O 1
ATOM 689 N N . TRP A 1 87 ? -0.950 2.126 -18.649 1.00 88.31 87 TRP A N 1
ATOM 690 C CA . TRP A 1 87 ? -0.319 2.661 -17.437 1.00 88.31 87 TRP A CA 1
ATOM 691 C C . TRP A 1 87 ? 0.280 4.053 -17.691 1.00 88.31 87 TRP A C 1
ATOM 693 O O . TRP A 1 87 ? 1.474 4.296 -17.535 1.00 88.31 87 TRP A O 1
ATOM 703 N N . GLN A 1 88 ? -0.560 4.989 -18.119 1.00 79.31 88 GLN A N 1
ATOM 704 C CA . GLN A 1 88 ? -0.184 6.369 -18.440 1.00 79.31 88 GLN A CA 1
ATOM 705 C C . GLN A 1 88 ? -0.482 7.336 -17.287 1.00 79.31 88 GLN A C 1
ATOM 707 O O . GLN A 1 88 ? -0.027 8.477 -17.303 1.00 79.31 88 GLN A O 1
ATOM 712 N N . GLU A 1 89 ? -1.208 6.884 -16.260 1.00 78.62 89 GLU A N 1
ATOM 713 C CA . GLU A 1 89 ? -1.563 7.699 -15.089 1.00 78.62 89 GLU A CA 1
ATOM 714 C 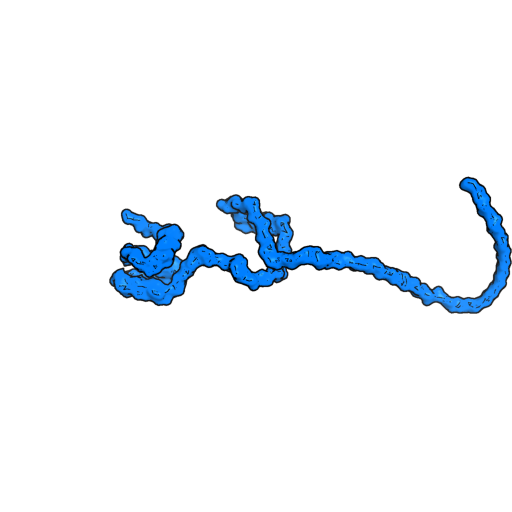C . GLU A 1 89 ? -0.341 8.112 -14.248 1.00 78.62 89 GLU A C 1
ATOM 716 O O . GLU A 1 89 ? -0.407 9.067 -13.475 1.00 78.62 89 GLU A O 1
ATOM 721 N N . CYS A 1 90 ? 0.787 7.412 -14.402 1.00 72.88 90 CYS A N 1
ATOM 722 C CA . CYS A 1 90 ? 2.053 7.727 -13.748 1.00 72.88 90 CYS A CA 1
ATOM 723 C C . CYS A 1 90 ? 3.141 7.960 -14.798 1.00 72.88 90 CYS A C 1
ATOM 725 O O . CYS A 1 90 ? 3.514 7.041 -15.524 1.00 72.88 90 CYS A O 1
ATOM 727 N N . CYS A 1 91 ? 3.693 9.175 -14.848 1.00 80.56 91 CYS A N 1
ATOM 728 C CA . CYS A 1 91 ? 4.817 9.495 -15.725 1.00 80.56 91 CYS A CA 1
ATOM 729 C C . CYS A 1 91 ? 6.057 8.680 -15.326 1.00 80.56 91 CYS A C 1
ATOM 731 O O . CYS A 1 91 ? 6.691 8.965 -14.308 1.00 80.56 91 CYS A O 1
ATOM 733 N N . VAL A 1 92 ? 6.423 7.687 -16.138 1.00 83.19 92 VAL A N 1
ATOM 734 C CA . VAL A 1 92 ? 7.668 6.929 -15.969 1.00 83.19 92 VAL A CA 1
ATOM 735 C C . VAL A 1 92 ? 8.829 7.767 -16.501 1.00 83.19 92 VAL A C 1
ATOM 737 O O . VAL A 1 92 ? 8.874 8.093 -17.684 1.00 83.19 92 VAL A O 1
ATOM 740 N N . THR A 1 93 ? 9.763 8.142 -15.627 1.00 86.12 93 THR A N 1
ATOM 741 C CA . THR A 1 93 ? 10.927 8.976 -15.984 1.00 86.12 93 THR A CA 1
ATOM 742 C C . THR A 1 93 ? 12.217 8.182 -16.161 1.00 86.12 93 THR A C 1
ATOM 744 O O . THR A 1 93 ? 13.143 8.664 -16.807 1.00 86.12 93 THR A O 1
ATOM 747 N N . SER A 1 94 ? 12.300 6.986 -15.577 1.00 85.19 94 SER A N 1
ATOM 748 C CA . SER A 1 94 ? 13.475 6.120 -15.638 1.00 85.19 94 SER A CA 1
ATOM 749 C C . SER A 1 94 ? 13.073 4.663 -15.422 1.00 85.19 94 SER A C 1
ATOM 751 O O . SER A 1 94 ? 12.144 4.382 -14.661 1.00 85.19 94 SER A O 1
ATOM 753 N N . ILE A 1 95 ? 13.786 3.748 -16.078 1.00 84.75 95 ILE A N 1
ATOM 754 C CA . ILE A 1 95 ? 13.650 2.297 -15.927 1.00 84.75 95 ILE A CA 1
ATOM 755 C C . ILE A 1 95 ? 15.043 1.749 -15.612 1.00 84.75 95 ILE A C 1
ATOM 757 O O . ILE A 1 95 ? 15.983 1.958 -16.376 1.00 84.75 95 ILE A O 1
ATOM 761 N N . GLU A 1 96 ? 15.177 1.039 -14.494 1.00 81.00 96 GLU A N 1
ATOM 762 C CA . GLU A 1 96 ? 16.431 0.418 -14.064 1.00 81.00 96 GLU A CA 1
ATOM 763 C C . GLU A 1 96 ? 16.232 -1.092 -13.894 1.00 81.00 96 GLU A C 1
ATOM 765 O O . GLU A 1 96 ? 15.298 -1.538 -13.225 1.00 81.00 96 GLU A O 1
ATOM 770 N N . ALA A 1 97 ? 17.120 -1.885 -14.497 1.00 79.44 97 ALA A N 1
ATOM 771 C CA . ALA A 1 97 ? 17.141 -3.333 -14.333 1.00 79.44 97 ALA A CA 1
ATOM 772 C C . ALA A 1 97 ? 18.103 -3.716 -13.198 1.00 79.44 97 ALA A C 1
ATOM 774 O O . ALA A 1 97 ? 19.317 -3.549 -13.317 1.00 79.44 97 ALA A O 1
ATOM 775 N N . LEU A 1 98 ? 17.560 -4.249 -12.102 1.00 75.88 98 LEU A N 1
ATOM 776 C CA . LEU A 1 98 ? 18.346 -4.722 -10.959 1.00 75.88 98 LEU A CA 1
ATOM 777 C C . LEU A 1 98 ? 18.832 -6.164 -11.175 1.00 75.88 98 LEU A C 1
ATOM 779 O O . LEU A 1 98 ? 18.144 -6.973 -11.793 1.00 75.88 98 LEU A O 1
ATOM 783 N N . ASN A 1 99 ? 19.988 -6.504 -10.594 1.00 72.50 99 ASN A N 1
ATOM 784 C CA . ASN A 1 99 ? 20.585 -7.851 -10.614 1.00 72.50 99 ASN A CA 1
ATOM 785 C C . ASN A 1 99 ? 20.892 -8.398 -12.014 1.00 72.50 99 ASN A C 1
ATOM 787 O O . ASN A 1 99 ? 20.829 -9.607 -12.239 1.00 72.50 99 ASN A O 1
ATOM 791 N N . SER A 1 100 ? 21.244 -7.522 -12.950 1.00 63.28 100 SER A N 1
ATOM 792 C CA . SER A 1 100 ? 21.623 -7.929 -14.28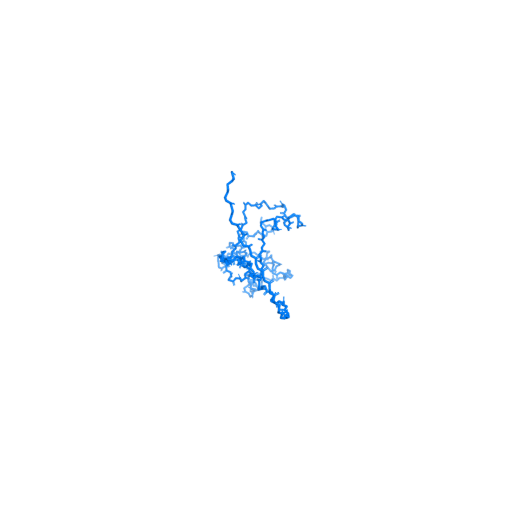9 1.00 63.28 100 SER A CA 1
ATOM 793 C C . SER A 1 100 ? 22.969 -8.685 -14.298 1.00 63.28 100 SER A C 1
ATOM 795 O O . SER A 1 100 ? 23.970 -8.129 -13.845 1.00 63.28 100 SER A O 1
ATOM 797 N N . PRO A 1 101 ? 23.079 -9.931 -14.821 1.00 60.66 101 PRO A N 1
ATOM 798 C CA . PRO A 1 101 ? 24.340 -10.452 -15.293 1.00 60.66 101 PRO A CA 1
ATOM 799 C C . PRO A 1 101 ? 24.999 -9.443 -16.207 1.00 60.66 101 PRO A C 1
ATOM 801 O O . PRO A 1 101 ? 24.410 -8.934 -17.162 1.00 60.66 101 PRO A O 1
ATOM 804 N N . LEU A 1 102 ? 26.244 -9.168 -15.844 1.00 57.22 102 LEU A N 1
ATOM 805 C CA . LEU A 1 102 ? 27.216 -8.488 -16.666 1.00 57.22 102 LEU A CA 1
ATOM 806 C C . LEU A 1 102 ? 27.120 -9.039 -18.100 1.00 57.22 102 LEU A C 1
ATOM 808 O O . LEU A 1 102 ? 26.911 -10.247 -18.256 1.00 57.22 102 LEU A O 1
ATOM 812 N N . PRO A 1 103 ? 27.274 -8.210 -19.146 1.00 52.94 103 PRO A N 1
ATOM 813 C CA . PRO A 1 103 ? 27.343 -8.690 -20.519 1.00 52.94 103 PRO A CA 1
ATOM 814 C C . PRO A 1 103 ? 28.658 -9.452 -20.752 1.00 52.94 103 PRO A C 1
ATOM 816 O O . PRO A 1 103 ? 29.508 -9.033 -21.531 1.00 52.94 103 PRO A O 1
ATOM 819 N N . ASP A 1 104 ? 28.833 -10.597 -20.097 1.00 47.72 104 ASP A N 1
ATOM 820 C CA . ASP A 1 104 ? 29.843 -11.571 -20.460 1.00 47.72 104 ASP A CA 1
ATOM 821 C C . ASP A 1 104 ? 29.286 -12.416 -21.600 1.00 47.72 104 ASP A C 1
ATOM 823 O O . ASP A 1 104 ? 28.613 -13.428 -21.434 1.00 47.72 104 ASP A O 1
ATOM 827 N N . GLN A 1 105 ? 29.607 -11.923 -22.792 1.00 50.84 105 GLN A N 1
ATOM 828 C CA . GLN A 1 105 ? 29.721 -12.676 -24.029 1.00 50.84 105 GLN A CA 1
ATOM 829 C C . GLN A 1 105 ? 28.442 -13.399 -24.462 1.00 50.84 105 GLN A C 1
ATOM 831 O O . GLN A 1 105 ? 28.258 -14.600 -24.259 1.00 50.84 105 GLN A O 1
ATOM 836 N N . GLN A 1 106 ? 27.651 -12.695 -25.280 1.00 46.78 106 GLN A N 1
ATOM 837 C CA . GLN A 1 106 ? 27.110 -13.341 -26.475 1.00 46.78 106 GLN A CA 1
ATOM 838 C C . GLN A 1 106 ? 28.284 -14.023 -27.186 1.00 46.78 106 GLN A C 1
ATOM 840 O O . GLN A 1 106 ? 29.064 -13.391 -27.899 1.00 46.78 106 GLN A O 1
ATOM 845 N N . SER A 1 107 ? 28.457 -15.316 -26.922 1.00 45.22 107 SER A N 1
ATOM 846 C CA . SER A 1 107 ? 29.372 -16.156 -27.668 1.00 45.22 107 SER A CA 1
ATOM 847 C C . SER A 1 107 ? 28.853 -16.181 -29.098 1.00 45.22 107 SER A C 1
ATOM 849 O O . SER A 1 107 ? 27.902 -16.876 -29.444 1.00 45.22 107 SER A O 1
ATOM 851 N N . ILE A 1 108 ? 29.465 -15.344 -29.933 1.00 46.16 108 ILE A N 1
ATOM 852 C CA . ILE A 1 108 ? 29.355 -15.432 -31.382 1.00 46.16 108 ILE A CA 1
ATOM 853 C C . ILE A 1 108 ? 29.632 -16.904 -31.723 1.00 46.16 108 ILE A C 1
ATOM 855 O O . ILE A 1 108 ? 30.707 -17.403 -31.362 1.00 46.16 108 ILE A O 1
ATOM 859 N N . PRO A 1 109 ? 28.714 -17.635 -32.379 1.00 42.56 109 PRO A N 1
ATOM 860 C CA . PRO A 1 109 ? 29.027 -18.981 -32.818 1.00 42.56 109 PRO A CA 1
ATOM 861 C C . PRO A 1 109 ? 30.186 -18.875 -33.813 1.00 42.56 109 PRO A C 1
ATOM 863 O O . PRO A 1 109 ? 30.046 -18.307 -34.896 1.00 42.56 109 PRO A O 1
ATOM 866 N N . LYS A 1 110 ? 31.366 -19.376 -33.421 1.00 43.66 110 LYS A N 1
ATOM 867 C CA . LYS A 1 110 ? 32.527 -19.472 -34.313 1.00 43.66 110 LYS A CA 1
ATOM 868 C C . LYS A 1 110 ? 32.094 -20.227 -35.576 1.00 43.66 110 LYS A C 1
ATOM 870 O O . LYS A 1 110 ? 31.527 -21.316 -35.440 1.00 43.66 110 LYS A O 1
ATOM 875 N N . PRO A 1 111 ? 32.372 -19.719 -36.790 1.00 42.09 111 PRO A N 1
ATOM 876 C CA . PRO A 1 111 ? 32.101 -20.475 -38.000 1.00 42.09 111 PRO A CA 1
ATOM 877 C C . PRO A 1 111 ? 32.920 -21.767 -37.951 1.00 42.09 111 PRO A C 1
ATOM 879 O O . PRO A 1 111 ? 34.150 -21.749 -37.889 1.00 42.09 111 PRO A O 1
ATOM 882 N N . GLN A 1 112 ? 32.222 -22.902 -37.924 1.00 48.78 112 GLN A N 1
ATOM 883 C CA . GLN A 1 112 ? 32.848 -24.213 -37.997 1.00 48.78 112 GLN A CA 1
ATOM 884 C C . GLN A 1 112 ? 33.552 -24.334 -39.350 1.00 48.78 112 GLN A C 1
ATOM 886 O O . GLN A 1 112 ? 32.927 -24.227 -40.407 1.00 48.78 112 GLN A O 1
ATOM 891 N N . ALA A 1 113 ? 34.866 -24.554 -39.317 1.00 51.16 113 ALA A N 1
ATOM 892 C CA . ALA A 1 113 ? 35.637 -24.877 -40.504 1.00 51.16 113 ALA A CA 1
ATOM 893 C C . ALA A 1 113 ? 35.031 -26.125 -41.167 1.00 51.16 113 ALA A C 1
ATOM 895 O O . ALA A 1 113 ? 35.015 -27.212 -40.583 1.00 51.16 113 ALA A O 1
ATOM 896 N N . LYS A 1 114 ? 34.525 -25.962 -42.395 1.00 45.56 114 LYS A N 1
ATOM 897 C CA . LYS A 1 114 ? 34.112 -27.062 -43.273 1.00 45.56 114 LYS A CA 1
ATOM 898 C C . LYS A 1 114 ? 35.292 -28.025 -43.429 1.00 45.56 114 LYS A C 1
ATOM 900 O O . LYS A 1 114 ? 36.228 -27.753 -44.177 1.00 45.56 114 LYS A O 1
ATOM 905 N N . ARG A 1 115 ? 35.239 -29.173 -42.750 1.00 47.28 115 ARG A N 1
ATOM 906 C CA . ARG A 1 115 ? 36.070 -30.329 -43.099 1.00 47.28 115 ARG A CA 1
ATOM 907 C C . ARG A 1 115 ? 35.639 -30.789 -44.490 1.00 47.28 115 ARG A C 1
ATOM 909 O O . ARG A 1 115 ? 34.523 -31.266 -44.677 1.00 47.28 115 ARG A O 1
ATOM 916 N N . LYS A 1 116 ? 36.518 -30.571 -45.468 1.00 40.38 116 LYS A N 1
ATOM 917 C CA . LYS A 1 116 ? 36.392 -31.051 -46.845 1.00 40.38 116 LYS A CA 1
ATOM 918 C C . LYS A 1 116 ? 36.260 -32.578 -46.799 1.00 40.38 116 LYS A C 1
ATOM 920 O O . LYS A 1 116 ? 37.184 -33.252 -46.351 1.00 40.38 116 LYS A O 1
ATOM 925 N N . ARG A 1 117 ? 35.097 -33.105 -47.203 1.00 36.34 117 ARG A N 1
ATOM 926 C CA . ARG A 1 117 ? 34.917 -34.533 -47.499 1.00 36.34 117 ARG A CA 1
ATOM 927 C C . ARG A 1 117 ? 35.908 -34.885 -48.607 1.00 36.34 117 ARG A C 1
ATOM 929 O O . ARG A 1 117 ? 35.842 -34.300 -49.685 1.00 36.34 117 ARG A O 1
ATOM 936 N N . GLY A 1 118 ? 36.860 -35.755 -48.291 1.00 34.66 118 GLY A N 1
ATOM 937 C CA . GLY A 1 118 ? 37.652 -36.446 -49.295 1.00 34.66 118 GLY A CA 1
ATOM 938 C C . GLY A 1 118 ? 36.769 -37.514 -49.916 1.00 34.66 118 GLY A C 1
ATOM 939 O O . GLY A 1 118 ? 36.238 -38.354 -49.198 1.00 34.66 118 GLY A O 1
ATOM 940 N N . ASP A 1 119 ? 36.589 -37.427 -51.221 1.00 38.59 119 ASP A N 1
ATOM 941 C CA . ASP A 1 119 ? 35.990 -38.470 -52.035 1.00 38.59 119 ASP A CA 1
ATOM 942 C C . ASP A 1 119 ? 36.755 -38.436 -53.351 1.00 38.59 119 ASP A C 1
ATOM 944 O O . ASP A 1 119 ? 36.749 -37.397 -54.013 1.00 38.59 119 ASP A O 1
ATOM 948 N N . THR A 1 120 ? 37.568 -39.450 -53.643 1.00 35.06 120 THR A N 1
ATOM 949 C CA . THR A 1 120 ? 37.290 -40.392 -54.738 1.00 35.06 120 THR A CA 1
ATOM 950 C C . THR A 1 120 ? 38.421 -41.401 -54.925 1.00 35.06 120 THR A C 1
ATOM 952 O O . THR A 1 120 ? 39.602 -41.137 -54.700 1.00 35.06 120 THR A O 1
ATOM 955 N N . GLU A 1 121 ? 37.953 -42.580 -55.309 1.00 34.69 121 GLU A N 1
ATOM 956 C CA . GLU A 1 121 ? 38.601 -43.748 -55.884 1.00 34.69 121 GLU A CA 1
ATOM 957 C C . GLU A 1 121 ? 39.644 -43.466 -56.977 1.00 34.69 121 GLU A C 1
ATOM 959 O O . GLU A 1 121 ? 39.624 -42.434 -57.640 1.00 34.69 121 GLU A O 1
ATOM 964 N N . GLY A 1 122 ? 40.421 -44.511 -57.279 1.00 33.12 122 GLY A N 1
ATOM 965 C CA . GLY A 1 122 ? 40.683 -44.860 -58.677 1.00 33.12 122 GLY A CA 1
ATOM 966 C C . GLY A 1 122 ? 42.053 -44.464 -59.206 1.00 33.12 122 GLY A C 1
ATOM 967 O O . GLY A 1 122 ? 42.448 -43.307 -59.179 1.00 33.12 122 GLY A O 1
ATOM 968 N N . ALA A 1 123 ? 42.774 -45.469 -59.684 1.00 38.00 123 ALA A N 1
ATOM 969 C CA . ALA A 1 123 ? 44.146 -45.406 -60.144 1.00 38.00 123 ALA A CA 1
ATOM 970 C C . ALA A 1 123 ? 44.323 -44.785 -61.548 1.00 38.00 123 ALA A C 1
ATOM 972 O O . ALA A 1 123 ? 43.387 -44.685 -62.336 1.00 38.00 123 ALA A O 1
ATOM 973 N N . ASP A 1 124 ? 45.597 -44.494 -61.827 1.00 34.19 124 ASP A N 1
ATOM 974 C CA . ASP A 1 124 ? 46.275 -44.515 -63.130 1.00 34.19 124 ASP A CA 1
ATOM 975 C C . ASP A 1 124 ? 46.242 -43.282 -64.064 1.00 34.19 124 ASP A C 1
ATOM 977 O O . ASP A 1 124 ? 45.407 -43.119 -64.942 1.00 34.19 124 ASP A O 1
ATOM 981 N N . SER A 1 125 ? 47.350 -42.536 -63.964 1.00 37.00 125 SER A N 1
ATOM 982 C CA . SER A 1 125 ? 48.390 -42.423 -65.005 1.00 37.00 125 SER A CA 1
ATOM 983 C C . SER A 1 125 ? 48.345 -41.350 -66.118 1.00 37.00 125 SER A C 1
ATOM 985 O O . SER A 1 125 ? 47.372 -41.152 -66.834 1.00 37.00 125 SER A O 1
ATOM 987 N N . PHE A 1 126 ? 49.554 -40.794 -66.309 1.00 34.81 126 PHE A N 1
ATOM 988 C CA . PHE A 1 126 ? 50.169 -40.095 -67.452 1.00 34.81 126 PHE A CA 1
ATOM 989 C C . PHE A 1 126 ? 49.889 -38.600 -67.764 1.00 34.81 126 PHE A C 1
ATOM 991 O O . PHE A 1 126 ? 48.935 -38.230 -68.430 1.00 34.81 126 PHE A O 1
ATOM 998 N N . SER A 1 127 ? 50.945 -37.810 -67.489 1.00 38.19 127 SER A N 1
ATOM 999 C CA . SER A 1 127 ? 51.735 -37.015 -68.461 1.00 38.19 127 SER A CA 1
ATOM 1000 C C . SER A 1 127 ? 51.424 -35.524 -68.728 1.00 38.19 127 SER A C 1
ATOM 1002 O O . SER A 1 127 ? 50.471 -35.166 -69.404 1.00 38.19 127 SER A O 1
ATOM 1004 N N . SER A 1 128 ? 52.434 -34.722 -68.351 1.00 37.59 128 SER A N 1
ATOM 1005 C CA . SER A 1 128 ? 53.129 -33.670 -69.126 1.00 37.59 128 SER A CA 1
ATOM 1006 C C . SER A 1 128 ? 52.658 -32.206 -69.204 1.00 37.59 128 SER A C 1
ATOM 1008 O O . SER A 1 128 ? 51.543 -31.880 -69.584 1.00 37.59 128 SER A O 1
ATOM 1010 N N . ALA A 1 129 ? 53.700 -31.373 -69.036 1.00 36.22 129 ALA A N 1
ATOM 1011 C CA . ALA A 1 129 ? 54.020 -30.096 -69.691 1.00 36.22 129 ALA A CA 1
ATOM 1012 C C . ALA A 1 129 ? 53.633 -28.759 -69.015 1.00 36.22 129 ALA A C 1
ATOM 1014 O O . ALA A 1 129 ? 52.506 -28.287 -69.066 1.00 36.22 129 ALA A O 1
ATOM 1015 N N . LEU A 1 130 ? 54.679 -28.147 -68.431 1.00 44.03 130 LEU A N 1
ATOM 1016 C CA . LEU A 1 130 ? 55.158 -26.758 -68.581 1.00 44.03 130 LEU A CA 1
ATOM 1017 C C . LEU A 1 130 ? 54.240 -25.731 -69.281 1.00 44.03 130 LEU A C 1
ATOM 1019 O O . LEU A 1 130 ? 53.916 -25.895 -70.451 1.00 44.03 130 LEU A O 1
ATOM 1023 N N . LEU A 1 131 ? 54.049 -24.563 -68.652 1.00 40.31 131 LEU A N 1
ATOM 1024 C CA . LEU A 1 131 ? 54.812 -23.333 -68.954 1.00 40.31 131 LEU A CA 1
ATOM 1025 C C . LEU A 1 131 ? 54.371 -22.167 -68.047 1.00 40.31 131 LEU A C 1
ATOM 1027 O O . LEU A 1 131 ? 53.187 -21.887 -67.881 1.00 40.31 131 LEU A O 1
ATOM 1031 N N . SER A 1 132 ? 55.362 -21.468 -67.492 1.00 44.22 132 SER A N 1
ATOM 1032 C CA . SER A 1 132 ? 55.237 -20.136 -66.893 1.00 44.22 132 SER A CA 1
ATOM 1033 C C . SER A 1 132 ? 54.923 -19.083 -67.959 1.00 44.22 132 SER A C 1
ATOM 1035 O O . SER A 1 132 ? 55.513 -19.152 -69.034 1.00 44.22 132 SER A O 1
ATOM 1037 N N . LEU A 1 133 ? 54.151 -18.040 -67.628 1.00 36.72 133 LEU A N 1
ATOM 1038 C CA . LEU A 1 133 ? 54.441 -16.680 -68.107 1.00 36.72 133 LEU A CA 1
ATOM 1039 C C . LEU A 1 133 ? 53.756 -15.605 -67.244 1.00 36.72 133 LEU A C 1
ATOM 1041 O O . LEU A 1 133 ? 52.563 -15.671 -66.965 1.00 36.72 133 LEU A O 1
ATOM 1045 N N . GLN A 1 134 ? 54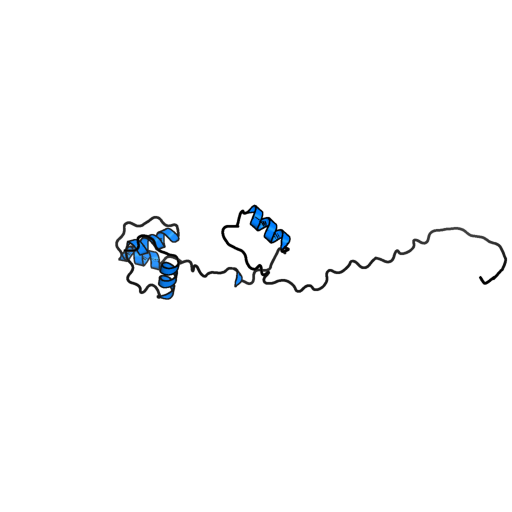.561 -14.633 -66.811 1.00 44.22 134 GLN A N 1
ATOM 1046 C CA . GLN A 1 134 ? 54.161 -13.398 -66.139 1.00 44.22 134 GLN A CA 1
ATOM 1047 C C . GLN A 1 134 ? 53.574 -12.360 -67.115 1.00 44.22 134 GLN A C 1
ATOM 1049 O O . GLN A 1 134 ? 53.956 -12.318 -68.280 1.00 44.22 134 GLN A O 1
ATOM 1054 N N . SER A 1 135 ? 52.824 -11.429 -66.509 1.00 36.41 135 SER A N 1
ATOM 1055 C CA . SER A 1 135 ? 52.669 -9.996 -66.829 1.00 36.41 135 SER A CA 1
ATOM 1056 C C . SER A 1 135 ? 51.704 -9.561 -67.938 1.00 36.41 135 SER A C 1
ATOM 1058 O O . SER A 1 135 ? 51.899 -9.833 -69.119 1.00 36.41 135 SER A O 1
ATOM 1060 N N . SER A 1 136 ? 50.781 -8.672 -67.568 1.00 46.78 136 SER A N 1
ATOM 1061 C CA . SER A 1 136 ? 50.921 -7.222 -67.807 1.00 46.78 136 SER A CA 1
ATOM 1062 C C . SER A 1 136 ? 50.131 -6.440 -66.765 1.00 46.78 136 SER A C 1
ATOM 1064 O O . SER A 1 136 ? 49.083 -6.962 -66.326 1.00 46.78 136 SER A O 1
#

Foldseek 3Di:
DDQAQDPVNVLVCVVVVVPDPDDLNRLQNQCVVVVHHRDPDDPVVSVVVSVPDPRDDPPDDPLPPPDAPPDDDDPVRVVVVCVVVVVPPDDDPDDDDPPDPDPPDPPPPDPPPPPDDDDDDDDDDDDDDDDDDDDD

Organism: Gossypium raimondii (NCBI:txid29730)

Sequence (136 aa):
MKSKLSVEDYIQFLSSHKQRPLTVNFLNQIISIHGFKKLTKHKKELSDAVETLDLMDPSRSTLKSSISPNAWLTEKEVIGDLNCLEWQECCVTSIEALNSPLPDQQSIPKPQAKRKRGDTEGADSFSSALLSLQSS

Radius of gyration: 36.55 Å; chains: 1; bounding box: 74×61×94 Å

InterPro domains:
  IPR056689 Domain of unknown function DUF7787 [PF25042] (2-57)

Secondary structure (DSSP, 8-state):
--SS--HHHHHHHHHTTT-S---HHHHHHHHHHTTPPPP---HHHHHHHHHHS----TT--GGGS----S----HHHHHHHHHHTT--SS-------TT----------PPPP-----------------------